Protein AF-A0A0G1TAK1-F1 (afdb_monomer)

Structure (mmCIF, N/CA/C/O backbone):
data_AF-A0A0G1TAK1-F1
#
_entry.id   AF-A0A0G1TAK1-F1
#
loop_
_atom_site.group_PDB
_atom_site.id
_atom_site.type_symbol
_atom_site.label_atom_id
_atom_site.label_alt_id
_atom_site.label_comp_id
_atom_site.label_asym_id
_atom_site.label_entity_id
_atom_site.label_seq_id
_atom_site.pdbx_PDB_ins_code
_atom_site.Cartn_x
_atom_site.Cartn_y
_atom_site.Cartn_z
_atom_site.occupancy
_atom_site.B_iso_or_equiv
_atom_site.auth_seq_id
_atom_site.auth_comp_id
_atom_site.auth_asym_id
_atom_site.auth_atom_id
_atom_site.pdbx_PDB_model_num
ATOM 1 N N . LEU A 1 1 ? 1.753 -11.389 -12.604 1.00 41.81 1 LEU A N 1
ATOM 2 C CA . LEU A 1 1 ? 2.129 -11.009 -11.226 1.00 41.81 1 LEU A CA 1
ATOM 3 C C . LEU A 1 1 ? 2.737 -9.620 -11.301 1.00 41.81 1 LEU A C 1
ATOM 5 O O . LEU A 1 1 ? 3.813 -9.489 -11.874 1.00 41.81 1 LEU A O 1
ATOM 9 N N . ALA A 1 2 ? 2.017 -8.603 -10.833 1.00 37.97 2 ALA A N 1
ATOM 10 C CA . ALA A 1 2 ? 2.561 -7.250 -10.695 1.00 37.97 2 ALA A CA 1
ATOM 11 C C . ALA A 1 2 ? 2.869 -6.984 -9.214 1.00 37.97 2 ALA A C 1
ATOM 13 O O . ALA A 1 2 ? 2.194 -7.552 -8.360 1.00 37.97 2 ALA A O 1
ATOM 14 N N . GLN A 1 3 ? 3.892 -6.192 -8.908 1.00 53.53 3 GLN A N 1
ATOM 15 C CA . GLN A 1 3 ? 4.377 -5.912 -7.546 1.00 53.53 3 GLN A CA 1
ATOM 16 C C . GLN A 1 3 ? 4.171 -4.433 -7.204 1.00 53.53 3 GLN A C 1
ATOM 18 O O . GLN A 1 3 ? 4.231 -3.624 -8.124 1.00 53.53 3 GLN A O 1
ATOM 23 N N . VAL A 1 4 ? 3.930 -4.084 -5.930 1.00 45.50 4 VAL A N 1
ATOM 24 C CA . VAL A 1 4 ? 3.665 -2.696 -5.482 1.00 45.50 4 VAL A CA 1
ATOM 25 C C . VAL A 1 4 ? 4.931 -2.007 -4.945 1.00 45.50 4 VAL A C 1
ATOM 27 O O . VAL A 1 4 ? 5.481 -2.468 -3.945 1.00 45.50 4 VAL A O 1
ATOM 30 N N . VAL A 1 5 ? 5.363 -0.899 -5.562 1.00 54.09 5 VAL A N 1
ATOM 31 C CA . VAL A 1 5 ? 6.556 -0.086 -5.201 1.00 54.09 5 VAL A CA 1
ATOM 32 C C . VAL A 1 5 ? 6.180 1.407 -5.078 1.00 54.09 5 VAL A C 1
ATOM 34 O O . VAL A 1 5 ? 5.306 1.849 -5.787 1.00 54.09 5 VAL A O 1
ATOM 37 N N . VAL A 1 6 ? 6.756 2.230 -4.199 1.00 46.81 6 VAL A N 1
ATOM 38 C CA . VAL A 1 6 ? 6.252 3.597 -3.870 1.00 46.81 6 VAL A CA 1
ATOM 39 C C . VAL A 1 6 ? 7.178 4.708 -4.409 1.00 46.81 6 VAL A C 1
ATOM 41 O O . VAL A 1 6 ? 8.149 5.002 -3.722 1.00 46.81 6 VAL A O 1
ATOM 44 N N . VAL A 1 7 ? 6.962 5.314 -5.602 1.00 49.72 7 VAL A N 1
ATOM 45 C CA . VAL A 1 7 ? 7.918 6.322 -6.166 1.00 49.72 7 VAL A CA 1
ATOM 46 C C . VAL A 1 7 ? 7.440 7.235 -7.333 1.00 49.72 7 VAL A C 1
ATOM 48 O O . VAL A 1 7 ? 6.567 6.845 -8.102 1.00 49.72 7 VAL A O 1
ATOM 51 N N . ASP A 1 8 ? 8.064 8.422 -7.479 1.00 40.25 8 ASP A N 1
ATOM 52 C CA . ASP A 1 8 ? 7.973 9.422 -8.588 1.00 40.25 8 ASP A CA 1
ATOM 53 C C . ASP A 1 8 ? 8.799 8.978 -9.843 1.00 40.25 8 ASP A C 1
ATOM 55 O O . ASP A 1 8 ? 9.572 8.027 -9.718 1.00 40.25 8 ASP A O 1
ATOM 59 N N . PRO A 1 9 ? 8.632 9.547 -11.066 1.00 50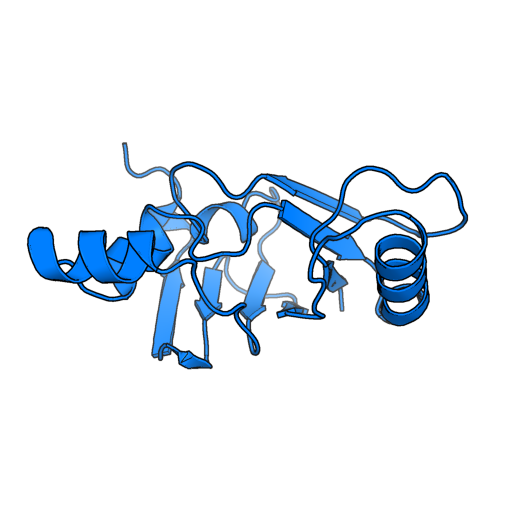.84 9 PRO A N 1
ATOM 60 C CA . PRO A 1 9 ? 8.857 8.825 -12.323 1.00 50.84 9 PRO A CA 1
ATOM 61 C C . PRO A 1 9 ? 10.323 8.520 -12.655 1.00 50.84 9 PRO A C 1
ATOM 63 O O . PRO A 1 9 ? 11.206 9.370 -12.582 1.00 50.84 9 PRO A O 1
ATOM 66 N N . PHE A 1 10 ? 10.523 7.286 -13.113 1.00 53.66 10 PHE A N 1
ATOM 67 C CA . PHE A 1 10 ? 11.777 6.710 -13.582 1.00 53.66 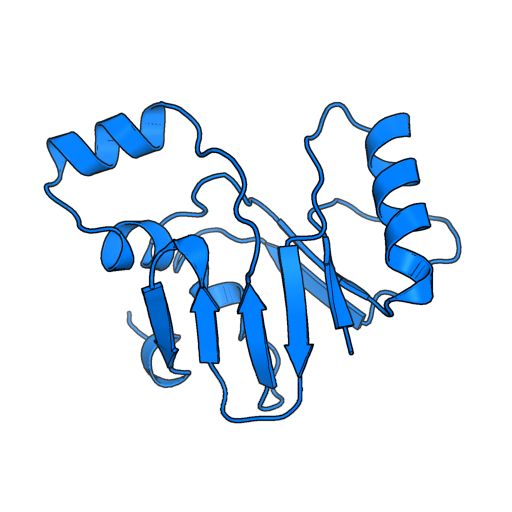10 PHE A CA 1
ATOM 68 C C . PHE A 1 10 ? 12.030 7.037 -15.066 1.00 53.66 10 PHE A C 1
ATOM 70 O O . PHE A 1 10 ? 11.143 6.830 -15.892 1.00 53.66 10 PHE A O 1
ATOM 77 N N . GLU A 1 11 ? 13.242 7.482 -15.422 1.00 52.12 11 GLU A N 1
ATOM 78 C CA . GLU A 1 11 ? 13.676 7.671 -16.825 1.00 52.12 11 GLU A CA 1
ATOM 79 C C . GLU A 1 11 ? 14.391 6.444 -17.433 1.00 52.12 11 GLU A C 1
ATOM 81 O O . GLU A 1 11 ? 14.818 6.483 -18.584 1.00 52.12 11 GLU A O 1
ATOM 86 N N . GLU A 1 12 ? 14.480 5.311 -16.729 1.00 58.91 12 GLU A N 1
ATOM 87 C CA . GLU A 1 12 ? 15.217 4.139 -17.218 1.00 58.91 12 GLU A CA 1
ATOM 88 C C . GLU A 1 12 ? 14.377 2.859 -17.197 1.00 58.91 12 GLU A C 1
ATOM 90 O O . GLU A 1 12 ? 13.986 2.391 -16.135 1.00 58.91 12 GLU A O 1
ATOM 95 N N . GLY A 1 13 ? 14.134 2.274 -18.378 1.00 71.81 13 GLY A N 1
ATOM 96 C CA . GLY A 1 13 ? 14.000 0.825 -18.624 1.00 71.81 13 GLY A CA 1
ATOM 97 C C . GLY A 1 13 ? 12.927 -0.003 -17.895 1.00 71.81 13 GLY A C 1
ATOM 98 O O . GLY A 1 13 ? 12.797 -1.184 -18.213 1.00 71.81 13 GLY A O 1
ATOM 99 N N . ILE A 1 14 ? 12.171 0.562 -16.955 1.00 82.88 14 ILE A N 1
ATOM 100 C CA . ILE A 1 14 ? 11.207 -0.157 -16.115 1.00 82.88 14 ILE A CA 1
ATOM 101 C C . ILE A 1 14 ? 9.830 -0.163 -16.781 1.00 82.88 14 ILE A C 1
ATOM 103 O O . ILE A 1 14 ? 9.283 0.882 -17.137 1.00 82.88 14 ILE A O 1
ATOM 107 N N . ASP A 1 15 ? 9.240 -1.352 -16.907 1.00 87.44 15 ASP A N 1
ATOM 108 C CA . ASP A 1 15 ? 7.889 -1.530 -17.437 1.00 87.44 15 ASP A CA 1
ATOM 109 C C . ASP A 1 15 ? 6.840 -1.240 -16.351 1.00 87.44 15 ASP A C 1
ATOM 111 O O . ASP A 1 15 ? 6.437 -2.110 -15.579 1.00 87.44 15 ASP A O 1
ATOM 115 N N . ILE A 1 16 ? 6.408 0.016 -16.255 1.00 88.00 16 ILE A N 1
ATOM 116 C CA . ILE A 1 16 ? 5.383 0.436 -15.295 1.00 88.00 16 ILE A CA 1
ATOM 117 C C . ILE A 1 16 ? 3.988 0.176 -15.870 1.00 88.00 16 ILE A C 1
ATOM 119 O O . ILE A 1 16 ? 3.585 0.768 -16.868 1.00 88.00 16 ILE A O 1
ATOM 123 N N . HIS A 1 17 ? 3.201 -0.662 -15.194 1.00 90.31 17 HIS A N 1
ATOM 124 C CA . HIS A 1 17 ? 1.832 -1.000 -15.606 1.00 90.31 17 HIS A CA 1
ATOM 125 C C . HIS A 1 17 ? 0.785 -0.054 -15.025 1.00 90.31 17 HIS A C 1
ATOM 127 O O . HIS A 1 17 ? -0.242 0.194 -15.656 1.00 90.31 17 HIS A O 1
ATOM 133 N N . TYR A 1 18 ? 1.003 0.446 -13.808 1.00 89.50 18 TYR A N 1
ATOM 134 C CA . TYR A 1 18 ? 0.091 1.381 -13.150 1.00 89.50 18 TYR A CA 1
ATOM 135 C C . TYR A 1 18 ? 0.804 2.142 -12.029 1.00 89.50 18 TYR A C 1
ATOM 137 O O . TYR A 1 18 ? 1.778 1.650 -11.466 1.00 89.50 18 TYR A O 1
ATOM 145 N N . MET A 1 19 ? 0.304 3.327 -11.681 1.00 89.75 19 MET A N 1
ATOM 146 C CA . MET A 1 19 ? 0.786 4.130 -10.557 1.00 89.75 19 MET A CA 1
ATOM 147 C C . MET A 1 19 ? -0.396 4.805 -9.862 1.00 89.75 19 MET A C 1
ATOM 149 O O . MET A 1 19 ? -1.366 5.199 -10.514 1.00 89.75 19 MET A O 1
ATOM 153 N N . VAL A 1 20 ? -0.328 4.966 -8.543 1.00 90.31 20 VAL A N 1
ATOM 154 C CA . VAL A 1 20 ? -1.383 5.611 -7.763 1.00 90.31 20 VAL A CA 1
ATOM 155 C C . VAL A 1 20 ? -0.829 6.332 -6.539 1.00 90.31 20 VAL A C 1
ATOM 157 O O . VAL A 1 20 ? -0.043 5.793 -5.769 1.00 90.31 20 VAL A O 1
ATOM 160 N N . ASN A 1 21 ? -1.309 7.556 -6.326 1.00 89.88 21 ASN A N 1
ATOM 161 C CA . ASN A 1 21 ? -1.124 8.278 -5.072 1.00 89.88 21 ASN A CA 1
ATOM 162 C C . ASN A 1 21 ? -2.095 7.737 -4.017 1.00 89.88 21 ASN A C 1
ATOM 164 O O . ASN A 1 21 ? -3.316 7.767 -4.217 1.00 89.88 21 ASN A O 1
ATOM 168 N N . VAL A 1 22 ? -1.572 7.309 -2.875 1.00 90.75 22 VAL A N 1
ATOM 169 C CA . VAL A 1 22 ? -2.368 6.858 -1.732 1.00 90.75 22 VAL A CA 1
ATOM 170 C C . VAL A 1 22 ? -2.630 8.077 -0.845 1.00 90.75 22 VAL A C 1
ATOM 172 O O . VAL A 1 22 ? -1.797 8.509 -0.051 1.00 90.75 22 VAL A O 1
ATOM 175 N N . THR A 1 23 ? -3.792 8.695 -1.040 1.00 86.62 23 THR A N 1
ATOM 176 C CA . THR A 1 23 ? -4.221 9.899 -0.307 1.00 86.62 23 THR A CA 1
ATOM 177 C C . THR A 1 23 ? -5.525 9.618 0.446 1.00 86.62 23 THR A C 1
ATOM 179 O O . THR A 1 23 ? -5.571 8.655 1.205 1.00 86.62 23 THR A O 1
ATOM 182 N N . GLY A 1 24 ? -6.598 10.397 0.240 1.00 82.69 24 GLY A N 1
ATOM 183 C CA . GLY A 1 24 ? -7.923 10.063 0.793 1.00 82.69 24 GLY A CA 1
ATOM 184 C C . GLY A 1 24 ? -8.414 8.694 0.308 1.00 82.69 24 GLY A C 1
ATOM 185 O O . GLY A 1 24 ? -7.980 8.250 -0.756 1.00 82.69 24 GLY A O 1
ATOM 186 N N . HIS A 1 25 ? -9.274 8.023 1.077 1.00 89.00 25 HIS A N 1
ATOM 187 C CA . HIS A 1 25 ? -9.657 6.609 0.881 1.00 89.00 25 HIS A CA 1
ATOM 188 C C . HIS A 1 2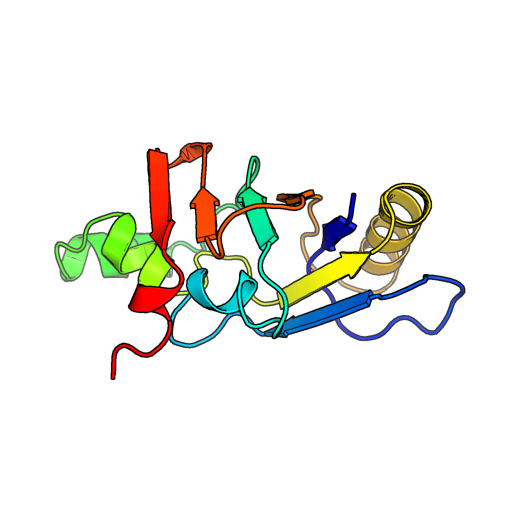5 ? -8.509 5.602 1.076 1.00 89.00 25 HIS A C 1
ATOM 190 O O . HIS A 1 25 ? -8.674 4.416 0.776 1.00 89.00 25 HIS A O 1
ATOM 196 N N . GLY A 1 26 ? -7.361 6.068 1.584 1.00 93.56 26 GLY A N 1
ATOM 197 C CA . GLY A 1 26 ? -6.236 5.249 2.016 1.00 93.56 26 GLY A CA 1
ATOM 198 C C . GLY A 1 26 ? -5.872 4.140 1.033 1.00 93.56 26 GLY A C 1
ATOM 199 O O . GLY A 1 26 ? -5.783 4.341 -0.182 1.00 93.56 26 GLY A O 1
ATOM 200 N N . TRP A 1 27 ? -5.702 2.938 1.567 1.00 95.94 27 TRP A N 1
ATOM 201 C CA . TRP A 1 27 ? -5.255 1.759 0.831 1.00 95.94 27 TRP A CA 1
ATOM 202 C C . TRP A 1 27 ? -6.300 1.205 -0.140 1.00 95.94 27 TRP A C 1
ATOM 204 O O . TRP A 1 27 ? -5.941 0.458 -1.050 1.00 95.94 27 TRP A O 1
ATOM 214 N N . ARG A 1 28 ? -7.571 1.624 -0.048 1.00 95.19 28 ARG A N 1
ATOM 215 C CA . ARG A 1 28 ? -8.599 1.255 -1.040 1.00 95.19 28 ARG A CA 1
ATOM 216 C C . ARG A 1 28 ? -8.232 1.764 -2.433 1.00 95.19 28 ARG A C 1
ATOM 218 O O . ARG A 1 28 ? -8.595 1.147 -3.427 1.00 95.19 28 ARG A O 1
ATOM 225 N N . LYS A 1 29 ? -7.435 2.832 -2.537 1.00 93.12 29 LYS A N 1
ATOM 226 C CA . LYS A 1 29 ? -6.958 3.350 -3.8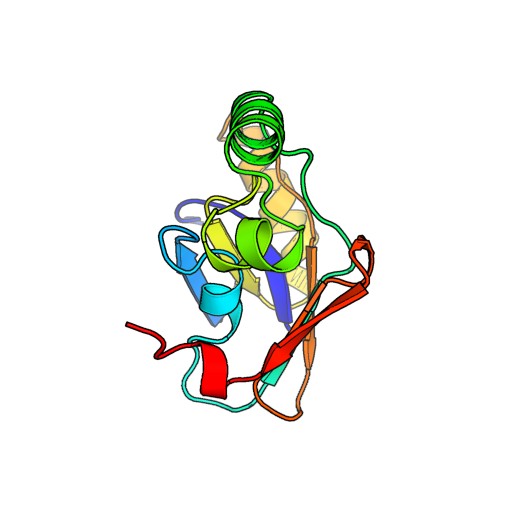28 1.00 93.12 29 LYS A CA 1
ATOM 227 C C . LYS A 1 29 ? -6.097 2.378 -4.629 1.00 93.12 29 LYS A C 1
ATOM 229 O O . LYS A 1 29 ? -5.994 2.558 -5.840 1.00 93.12 29 LYS A O 1
ATOM 234 N N . LEU A 1 30 ? -5.523 1.348 -4.006 1.00 94.00 30 LEU A N 1
ATOM 235 C CA . LEU A 1 30 ? -4.741 0.344 -4.729 1.00 94.00 30 LEU A CA 1
ATOM 236 C C . LEU A 1 30 ? -5.594 -0.404 -5.766 1.00 94.00 30 LEU A C 1
ATOM 238 O O . LEU A 1 30 ? -5.110 -0.680 -6.859 1.00 94.00 30 LEU A O 1
ATOM 242 N N . MET A 1 31 ? -6.882 -0.631 -5.482 1.00 93.69 31 MET A N 1
ATOM 243 C CA . MET A 1 31 ? -7.818 -1.327 -6.378 1.00 93.69 31 MET A CA 1
ATOM 244 C C . MET A 1 31 ? -8.575 -0.412 -7.350 1.00 93.69 31 MET A C 1
ATOM 246 O O . MET A 1 31 ? -9.704 -0.703 -7.740 1.00 93.69 31 MET A O 1
ATOM 250 N N . ARG A 1 32 ? -7.964 0.710 -7.747 1.00 90.12 32 ARG A N 1
ATOM 251 C CA . ARG A 1 32 ? -8.578 1.693 -8.655 1.00 90.12 32 ARG A CA 1
ATOM 252 C C . ARG A 1 32 ? -8.506 1.306 -10.137 1.00 90.12 32 ARG A C 1
ATOM 254 O O . ARG A 1 32 ? -9.191 1.920 -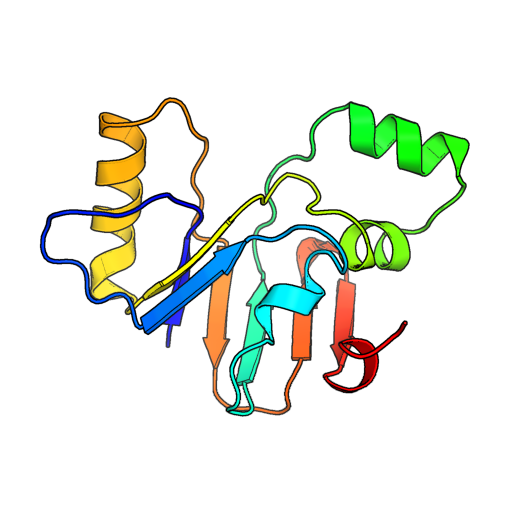10.955 1.00 90.12 32 ARG A O 1
ATOM 261 N N . ALA A 1 33 ? -7.694 0.315 -10.504 1.00 86.75 33 ALA A N 1
ATOM 262 C CA . ALA A 1 33 ? -7.664 -0.171 -11.880 1.00 86.75 33 ALA A CA 1
ATOM 263 C C . ALA A 1 33 ? -9.050 -0.696 -12.301 1.00 86.75 33 ALA A C 1
ATOM 265 O O . ALA A 1 33 ? -9.779 -1.279 -11.504 1.00 86.75 33 ALA A O 1
ATOM 266 N N . ALA A 1 34 ? -9.419 -0.500 -13.571 1.00 83.75 34 ALA A N 1
ATOM 267 C CA . ALA A 1 34 ? -10.746 -0.878 -14.069 1.00 83.75 34 ALA A CA 1
ATOM 268 C C . ALA A 1 34 ? -10.977 -2.399 -14.119 1.00 83.75 34 ALA A C 1
ATOM 270 O O . ALA A 1 34 ? -12.124 -2.839 -14.153 1.00 83.75 34 ALA A O 1
ATOM 271 N N . ARG A 1 35 ? -9.897 -3.187 -14.148 1.00 89.44 35 ARG A N 1
ATOM 272 C CA . ARG A 1 35 ? -9.930 -4.652 -14.154 1.00 89.44 35 ARG A CA 1
ATOM 273 C C . ARG A 1 35 ? -10.053 -5.191 -12.735 1.00 89.44 35 ARG A C 1
ATOM 275 O O . ARG A 1 35 ? -9.510 -4.609 -11.799 1.00 89.44 35 ARG A O 1
ATOM 282 N N . ASP A 1 36 ? -10.701 -6.340 -12.605 1.00 93.62 36 ASP A N 1
ATOM 283 C CA . ASP A 1 36 ? -10.823 -7.006 -11.315 1.00 93.62 36 ASP A CA 1
ATOM 284 C C . ASP A 1 36 ? -9.537 -7.752 -10.972 1.00 93.62 36 ASP A C 1
ATOM 286 O O . ASP A 1 36 ? -9.097 -8.667 -11.674 1.00 93.62 36 ASP A O 1
ATOM 290 N N . PHE A 1 37 ? -8.924 -7.301 -9.883 1.00 96.31 37 PHE A N 1
ATOM 291 C CA . PHE A 1 37 ? -7.711 -7.861 -9.327 1.00 96.31 37 PHE A CA 1
ATOM 292 C C . PHE A 1 37 ? -7.787 -7.896 -7.806 1.00 96.31 37 PHE A C 1
ATOM 294 O O . PHE A 1 37 ? -8.343 -6.995 -7.169 1.00 96.31 37 PHE A O 1
ATOM 301 N N . ALA A 1 38 ? -7.140 -8.905 -7.231 1.00 97.00 38 ALA A N 1
ATOM 302 C CA . ALA A 1 38 ? -6.843 -8.945 -5.813 1.00 97.00 38 ALA A CA 1
ATOM 303 C C . ALA A 1 38 ? -5.434 -8.386 -5.571 1.00 97.00 38 ALA A C 1
ATOM 305 O O . ALA A 1 38 ? -4.449 -8.869 -6.136 1.00 97.00 38 ALA A O 1
ATOM 306 N N . TYR A 1 39 ? -5.358 -7.376 -4.711 1.00 97.38 39 TYR A N 1
ATOM 307 C CA . TYR A 1 39 ? -4.137 -6.687 -4.313 1.00 97.38 39 TYR A CA 1
ATOM 308 C C . TYR A 1 39 ? -3.715 -7.216 -2.944 1.00 97.38 39 TYR A C 1
ATOM 310 O O . TYR A 1 39 ? -4.291 -6.840 -1.923 1.00 97.38 39 TYR A O 1
ATOM 318 N N . VAL A 1 40 ? -2.755 -8.137 -2.923 1.00 98.06 40 VAL A N 1
ATOM 319 C CA . VAL A 1 40 ? -2.315 -8.838 -1.713 1.00 98.06 40 VAL A CA 1
ATOM 320 C C . VAL A 1 40 ? -1.072 -8.160 -1.156 1.00 98.06 40 VAL A C 1
ATOM 322 O O . VAL A 1 40 ? 0.021 -8.292 -1.703 1.00 98.06 40 VAL A O 1
ATOM 325 N N . ILE A 1 41 ? -1.246 -7.460 -0.043 1.00 97.44 41 ILE A N 1
ATOM 326 C CA . ILE A 1 41 ? -0.204 -6.725 0.662 1.00 97.44 41 ILE A CA 1
ATOM 327 C C . ILE A 1 41 ? 0.317 -7.585 1.808 1.00 97.44 41 ILE A C 1
ATOM 329 O O . ILE A 1 41 ? -0.415 -7.901 2.750 1.00 97.44 41 ILE A O 1
ATOM 333 N N . ASN A 1 42 ? 1.596 -7.940 1.733 1.00 96.81 42 ASN A N 1
ATOM 334 C CA . ASN A 1 42 ? 2.292 -8.740 2.740 1.00 96.81 42 ASN A CA 1
ATOM 335 C C . ASN A 1 42 ? 3.230 -7.897 3.618 1.00 96.81 42 ASN A C 1
ATOM 337 O O . ASN A 1 42 ? 3.646 -8.353 4.683 1.00 96.81 42 ASN A O 1
ATOM 341 N N . ARG A 1 43 ? 3.549 -6.670 3.193 1.00 95.06 43 ARG A N 1
ATOM 342 C CA . ARG A 1 43 ? 4.396 -5.724 3.919 1.00 95.06 43 ARG A CA 1
ATOM 343 C C . ARG A 1 43 ? 3.783 -4.334 3.863 1.00 95.06 43 ARG A C 1
ATOM 345 O O . ARG A 1 43 ? 3.377 -3.864 2.806 1.00 95.06 43 ARG A O 1
ATOM 352 N N . VAL A 1 44 ? 3.748 -3.679 5.016 1.00 93.94 44 VAL A N 1
ATOM 353 C CA . VAL A 1 44 ? 3.327 -2.284 5.163 1.00 93.94 44 VAL A CA 1
ATOM 354 C C . VAL A 1 44 ? 4.506 -1.482 5.713 1.00 93.94 44 VAL A C 1
ATOM 356 O O . VAL A 1 44 ? 5.281 -2.037 6.499 1.00 93.94 44 VAL A O 1
ATOM 359 N N . PRO A 1 45 ? 4.684 -0.214 5.309 1.00 92.06 45 PRO A N 1
ATOM 360 C CA . PRO A 1 45 ? 5.683 0.644 5.930 1.00 92.06 45 PRO A CA 1
ATOM 361 C C . PRO A 1 45 ? 5.316 0.914 7.390 1.00 92.06 45 PRO A C 1
ATOM 363 O O . PRO A 1 45 ? 4.154 0.789 7.787 1.00 92.06 45 PRO A O 1
ATOM 366 N N . THR A 1 46 ? 6.304 1.326 8.179 1.00 90.75 46 THR A N 1
ATOM 367 C CA . THR A 1 46 ? 6.051 1.881 9.510 1.00 90.75 46 THR A CA 1
ATOM 368 C C . THR A 1 46 ? 5.359 3.238 9.347 1.00 90.75 46 THR A C 1
ATOM 370 O O . THR A 1 46 ? 5.950 4.138 8.744 1.00 90.75 46 THR A O 1
ATOM 373 N N . PRO A 1 47 ? 4.129 3.424 9.857 1.00 92.06 47 PRO A N 1
ATOM 374 C CA . PRO A 1 47 ? 3.458 4.716 9.787 1.00 92.06 47 PRO A CA 1
ATOM 375 C C . PRO A 1 47 ? 4.216 5.772 10.601 1.00 92.06 47 PRO A C 1
ATOM 377 O O . PRO A 1 47 ? 4.795 5.473 11.644 1.00 92.06 47 PRO A O 1
ATOM 380 N N . GLN A 1 48 ? 4.179 7.030 10.161 1.00 92.31 48 GLN A N 1
ATOM 381 C CA . GLN A 1 48 ? 4.717 8.150 10.933 1.00 92.31 48 GLN A CA 1
ATOM 382 C C . GLN A 1 48 ? 3.976 8.282 12.282 1.00 92.31 48 GLN A C 1
ATOM 384 O O . GLN A 1 48 ? 2.766 8.038 12.323 1.00 92.31 48 GLN A O 1
ATOM 389 N N . PRO A 1 49 ? 4.633 8.760 13.363 1.00 96.06 49 PRO A N 1
ATOM 390 C CA . PRO A 1 49 ? 4.033 8.846 14.705 1.00 96.06 49 PRO A CA 1
ATOM 391 C C . PRO A 1 49 ? 2.702 9.608 14.784 1.00 96.06 49 PRO A C 1
ATOM 393 O O . PRO A 1 49 ? 1.882 9.360 15.664 1.00 96.06 49 PRO A O 1
ATOM 396 N N . ILE A 1 50 ? 2.452 10.524 13.844 1.00 96.12 50 ILE A N 1
ATOM 397 C CA . ILE A 1 50 ? 1.180 11.248 13.761 1.00 96.12 50 ILE A CA 1
ATOM 398 C C . ILE A 1 50 ? -0.022 10.315 13.552 1.00 96.12 50 ILE A C 1
ATOM 400 O O . ILE A 1 50 ? -1.100 10.602 14.061 1.00 96.12 50 ILE A O 1
ATOM 404 N N . PHE A 1 51 ? 0.140 9.192 12.847 1.00 95.88 51 PHE A N 1
ATOM 405 C CA . PHE A 1 51 ? -0.956 8.249 12.626 1.00 95.88 51 PHE A CA 1
ATOM 406 C C . PHE A 1 51 ? -1.322 7.485 13.893 1.00 95.88 51 PHE A C 1
ATOM 408 O O . PHE A 1 51 ? -2.506 7.293 14.151 1.00 95.88 51 PHE A O 1
ATOM 415 N N . GLU A 1 52 ? -0.333 7.123 14.711 1.00 95.19 52 GLU A N 1
ATOM 416 C CA . GLU A 1 52 ? -0.581 6.540 16.031 1.00 95.19 52 GLU A CA 1
ATOM 417 C C . GLU A 1 52 ? -1.327 7.536 16.928 1.00 95.19 52 GLU A C 1
ATOM 419 O O . GLU A 1 52 ? -2.337 7.187 17.537 1.00 95.19 52 GLU A O 1
ATOM 424 N N . PHE A 1 53 ? -0.895 8.801 16.941 1.00 97.69 53 PHE A N 1
ATOM 425 C CA . PHE A 1 53 ? -1.596 9.858 17.669 1.00 97.69 53 PHE A CA 1
ATOM 426 C C . PHE A 1 53 ? -3.051 10.005 17.200 1.00 97.69 53 PHE A C 1
ATOM 428 O O . PHE A 1 53 ? -3.964 10.005 18.023 1.00 97.69 53 PHE A O 1
ATOM 435 N N . ILE A 1 54 ? -3.291 10.084 15.887 1.00 97.56 54 ILE A N 1
ATOM 436 C CA . ILE A 1 54 ? -4.646 10.183 15.324 1.00 97.56 54 ILE A CA 1
ATOM 437 C C . ILE A 1 54 ? -5.493 8.981 15.743 1.00 97.56 54 ILE A C 1
ATOM 439 O O . ILE A 1 54 ? -6.626 9.173 16.183 1.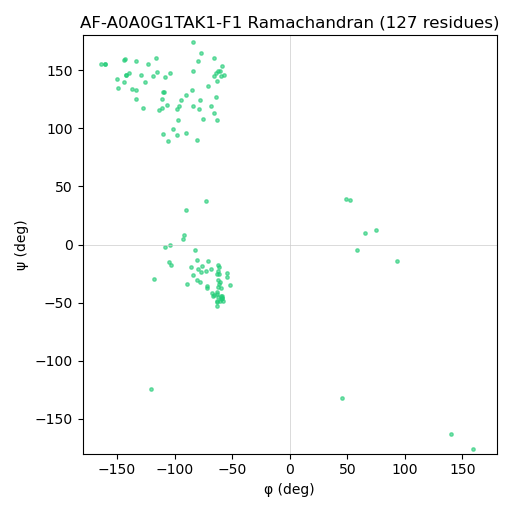00 97.56 54 ILE A O 1
ATOM 443 N N . GLN A 1 55 ? -4.959 7.763 15.640 1.00 97.62 55 GLN A N 1
ATOM 444 C CA . GLN A 1 55 ? -5.673 6.541 16.005 1.00 97.62 55 GLN A CA 1
ATOM 445 C C . GLN A 1 55 ? -6.092 6.563 17.480 1.00 97.62 55 GLN A C 1
ATOM 447 O O . GLN A 1 55 ? -7.258 6.344 17.798 1.00 97.62 55 GLN A O 1
ATOM 452 N N . GLN A 1 56 ? -5.171 6.933 18.374 1.00 97.69 56 GLN A N 1
ATOM 453 C CA . GLN A 1 56 ? -5.441 7.037 19.809 1.00 97.69 56 GLN A CA 1
ATOM 454 C C . GLN A 1 56 ? -6.486 8.112 20.141 1.00 97.69 56 GLN A C 1
ATOM 456 O O . GLN A 1 56 ? -7.336 7.885 20.997 1.00 97.69 56 GLN A O 1
ATOM 461 N N . GLN A 1 57 ? -6.435 9.278 19.487 1.00 98.25 57 GLN A N 1
ATOM 462 C CA . GLN A 1 57 ? -7.363 10.381 19.774 1.00 98.25 57 GLN A CA 1
ATOM 463 C C . GLN A 1 57 ? -8.755 10.180 19.164 1.00 98.25 57 GLN A C 1
ATOM 465 O O . GLN A 1 57 ? -9.742 10.643 19.729 1.00 98.25 57 GLN A O 1
ATOM 470 N N . SER A 1 58 ? -8.839 9.523 18.006 1.00 97.38 58 SER A N 1
ATOM 471 C CA . SER A 1 58 ? -10.115 9.249 17.330 1.00 97.38 58 SER A CA 1
ATOM 472 C C . SER A 1 58 ? -10.817 8.000 17.861 1.00 97.38 58 SER A C 1
ATOM 474 O O . SER A 1 58 ? -12.038 7.915 17.773 1.00 97.38 58 SER A O 1
ATOM 476 N N . GLY A 1 59 ? -10.063 7.047 18.418 1.00 97.12 59 GLY A N 1
ATOM 477 C CA . GLY A 1 59 ? -10.577 5.719 18.748 1.00 97.12 59 GLY A CA 1
ATOM 478 C C . GLY A 1 59 ? -10.767 4.825 17.521 1.00 97.12 59 GLY A C 1
ATOM 479 O O . GLY A 1 59 ? -11.402 3.780 17.643 1.00 97.12 59 GLY A O 1
ATOM 480 N N . ASN A 1 60 ? -10.228 5.228 16.365 1.00 97.44 60 ASN A N 1
ATOM 481 C CA . ASN A 1 60 ? -10.371 4.485 15.124 1.00 97.44 60 ASN A CA 1
ATOM 482 C C . ASN A 1 60 ? -9.663 3.127 15.185 1.00 97.44 60 ASN A C 1
ATOM 484 O O . ASN A 1 60 ? -8.560 2.996 15.730 1.00 97.44 60 ASN A O 1
ATOM 488 N N . ASP A 1 61 ? -10.249 2.127 14.539 1.00 97.25 61 ASP A N 1
ATOM 489 C CA . ASP A 1 61 ? -9.596 0.836 14.345 1.00 97.25 61 ASP A CA 1
ATOM 490 C C . ASP A 1 61 ? -8.657 0.822 13.120 1.00 97.25 61 ASP A C 1
ATOM 492 O O . ASP A 1 61 ? -8.560 1.781 12.349 1.00 97.25 61 ASP A O 1
ATOM 496 N N . ASP A 1 62 ? -7.926 -0.279 12.924 1.00 97.12 62 ASP A N 1
ATOM 497 C CA . ASP A 1 62 ? -7.015 -0.415 11.780 1.00 97.12 62 ASP A CA 1
ATOM 498 C C . ASP A 1 62 ? -7.760 -0.353 10.428 1.00 97.12 62 ASP A C 1
ATOM 500 O O . ASP A 1 62 ? -7.199 0.133 9.444 1.00 97.12 62 ASP A O 1
ATOM 504 N N . SER A 1 63 ? -9.021 -0.793 10.352 1.00 96.81 63 SER A N 1
ATOM 505 C CA . SER A 1 63 ? -9.826 -0.725 9.123 1.00 96.81 63 SER A CA 1
ATOM 506 C C . SER A 1 63 ? -10.118 0.726 8.738 1.00 96.81 63 SER A C 1
ATOM 508 O O . SER A 1 63 ? -9.958 1.115 7.578 1.00 96.81 63 SER A O 1
ATOM 510 N N . GLU A 1 64 ? -10.483 1.556 9.710 1.00 96.25 64 GLU A N 1
ATOM 511 C CA . GLU A 1 64 ? -10.699 2.989 9.528 1.00 96.25 64 GLU A CA 1
ATOM 512 C C . GLU A 1 64 ? -9.390 3.713 9.210 1.00 96.25 64 GLU A C 1
ATOM 514 O O . GLU A 1 64 ? -9.346 4.545 8.299 1.00 96.25 64 GLU A O 1
ATOM 519 N N . MET A 1 65 ? -8.301 3.356 9.895 1.00 97.25 65 MET A N 1
ATOM 520 C CA . MET A 1 65 ? -6.994 3.965 9.663 1.00 97.25 65 MET A CA 1
ATOM 521 C C . MET A 1 65 ? -6.479 3.685 8.246 1.00 97.25 65 MET A C 1
ATOM 523 O O . MET A 1 65 ? -6.195 4.620 7.496 1.00 97.25 65 MET A O 1
ATOM 527 N N . TYR A 1 66 ? -6.429 2.420 7.824 1.00 96.88 66 TYR A N 1
ATOM 528 C CA . TYR A 1 66 ? -5.980 2.048 6.475 1.00 96.88 66 TYR A CA 1
ATOM 529 C C . TYR A 1 66 ? -6.997 2.404 5.385 1.00 96.88 66 TYR A C 1
ATOM 531 O O . TYR A 1 66 ? -6.626 2.560 4.220 1.00 96.88 66 TYR A O 1
ATOM 539 N N . GLY A 1 67 ? -8.273 2.547 5.741 1.00 95.44 67 GLY A N 1
ATOM 540 C CA . GLY A 1 67 ? -9.332 2.962 4.832 1.00 95.44 67 GLY A CA 1
ATOM 541 C C . GLY A 1 67 ? -9.348 4.462 4.536 1.00 95.44 67 GLY A C 1
ATOM 542 O O . GLY A 1 67 ? -9.863 4.854 3.492 1.00 95.44 67 GLY A O 1
ATOM 543 N N . ASN A 1 68 ? -8.790 5.297 5.416 1.00 93.88 68 ASN A N 1
ATOM 544 C CA . ASN A 1 68 ? -8.875 6.757 5.301 1.00 93.88 68 ASN A CA 1
ATOM 545 C C . ASN A 1 68 ? -7.511 7.431 5.125 1.00 93.88 68 ASN A C 1
ATOM 547 O O . ASN A 1 68 ? -7.423 8.467 4.463 1.00 93.88 68 ASN A O 1
ATOM 551 N N . PHE A 1 69 ? -6.451 6.834 5.671 1.00 95.12 69 PHE A N 1
ATOM 552 C CA . PHE A 1 69 ? -5.099 7.374 5.653 1.00 95.12 69 PHE A CA 1
ATOM 553 C C . PHE A 1 69 ? -4.145 6.486 4.855 1.00 95.12 69 PHE A C 1
ATOM 555 O O . PHE A 1 69 ? -4.380 5.301 4.616 1.00 95.12 69 PHE 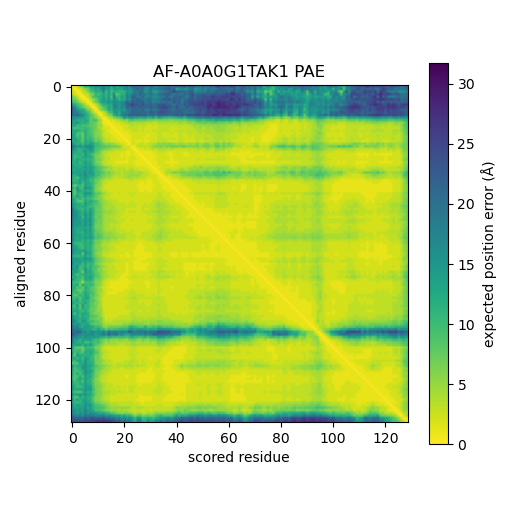A O 1
ATOM 562 N N . ASN A 1 70 ? -3.025 7.074 4.448 1.00 94.44 70 ASN A N 1
ATOM 563 C CA . ASN A 1 70 ? -1.992 6.371 3.696 1.00 94.44 70 ASN A CA 1
ATOM 564 C C . ASN A 1 70 ? -1.139 5.436 4.570 1.00 94.44 70 ASN A C 1
ATOM 566 O O . ASN A 1 70 ? -0.498 4.523 4.053 1.00 94.44 70 ASN A O 1
ATOM 570 N N . MET A 1 71 ? -1.157 5.633 5.893 1.00 95.31 71 MET A N 1
ATOM 571 C CA . MET A 1 71 ? -0.434 4.820 6.873 1.00 95.31 71 MET A CA 1
ATOM 572 C C . MET A 1 71 ? 1.046 4.609 6.508 1.00 95.31 71 MET A C 1
ATOM 574 O O . MET A 1 71 ? 1.584 3.518 6.669 1.00 95.31 71 MET A O 1
ATOM 578 N N . GLY A 1 72 ? 1.694 5.652 5.979 1.00 91.12 72 GLY A N 1
ATOM 579 C CA . GLY A 1 72 ? 3.109 5.652 5.601 1.00 91.12 72 GLY A CA 1
ATOM 580 C C . GLY A 1 72 ? 3.399 5.292 4.142 1.00 91.12 72 GLY A C 1
ATOM 581 O O . GLY A 1 72 ? 4.493 5.575 3.666 1.00 91.12 72 GLY A O 1
ATOM 582 N N . ALA A 1 73 ? 2.442 4.735 3.394 1.00 91.94 73 ALA A N 1
ATOM 583 C CA . ALA A 1 73 ? 2.608 4.449 1.968 1.00 91.94 73 ALA A CA 1
ATOM 584 C C . ALA A 1 73 ? 1.974 5.568 1.140 1.00 91.94 73 ALA A C 1
ATOM 586 O O . ALA A 1 73 ? 0.779 5.515 0.909 1.00 91.94 73 ALA A O 1
ATOM 587 N N . GLY A 1 74 ? 2.726 6.589 0.715 1.00 89.31 74 GLY A N 1
ATOM 588 C CA . GLY A 1 74 ? 2.168 7.747 -0.015 1.00 89.31 74 GLY A CA 1
ATOM 589 C C . GLY A 1 74 ? 1.902 7.523 -1.512 1.00 89.31 74 GLY A C 1
ATOM 590 O O . GLY A 1 74 ? 1.087 8.220 -2.117 1.00 89.31 74 GLY A O 1
ATOM 591 N N . PHE A 1 75 ? 2.558 6.534 -2.109 1.00 89.50 75 PHE A N 1
ATOM 592 C CA . PHE A 1 75 ? 2.540 6.242 -3.542 1.00 89.50 75 PHE A CA 1
ATOM 593 C C . PHE A 1 75 ? 2.585 4.728 -3.773 1.00 89.50 75 PHE A C 1
ATOM 595 O O . PHE A 1 75 ? 2.991 3.988 -2.890 1.00 89.50 75 PHE A O 1
ATOM 602 N N . ALA A 1 76 ? 2.166 4.243 -4.933 1.00 92.31 76 ALA A N 1
ATOM 603 C CA . ALA A 1 76 ? 2.252 2.838 -5.315 1.00 92.31 76 ALA A CA 1
ATOM 604 C C . ALA A 1 76 ? 2.413 2.717 -6.838 1.00 92.31 76 ALA A C 1
ATOM 606 O O . ALA A 1 76 ? 1.798 3.462 -7.590 1.00 92.31 76 ALA A O 1
ATOM 607 N N . ILE A 1 77 ? 3.214 1.761 -7.282 1.00 90.75 77 ILE A N 1
ATOM 608 C CA . ILE A 1 77 ? 3.644 1.475 -8.649 1.00 90.75 77 ILE A CA 1
ATOM 609 C C . ILE A 1 77 ? 3.474 -0.013 -8.832 1.00 90.75 77 ILE A C 1
ATOM 611 O O . ILE A 1 77 ? 3.923 -0.784 -7.996 1.00 90.75 77 ILE A O 1
ATOM 615 N N . PHE A 1 78 ? 2.866 -0.404 -9.935 1.00 93.00 78 PHE A N 1
ATOM 616 C CA . PHE A 1 78 ? 2.618 -1.781 -10.299 1.00 93.00 78 PHE A CA 1
ATOM 617 C C . PHE A 1 78 ? 3.499 -2.120 -11.486 1.00 93.00 78 PHE A C 1
ATOM 619 O O . PHE A 1 78 ? 3.352 -1.510 -12.542 1.00 93.00 78 PHE A O 1
ATOM 626 N N . LEU A 1 79 ? 4.408 -3.072 -11.309 1.00 92.94 79 LEU A N 1
ATOM 627 C CA . LEU A 1 79 ? 5.387 -3.454 -12.329 1.00 92.94 79 LEU A CA 1
ATOM 628 C C . LEU A 1 79 ? 5.646 -4.971 -12.325 1.00 92.94 79 LEU A C 1
ATOM 630 O O . LEU A 1 79 ? 5.336 -5.642 -11.329 1.00 92.94 79 LEU A O 1
ATOM 634 N N . PRO A 1 80 ? 6.173 -5.553 -13.418 1.00 93.12 80 PRO A N 1
ATOM 635 C CA . PRO A 1 80 ? 6.592 -6.946 -13.458 1.00 93.12 80 PRO A CA 1
ATOM 636 C C . PRO A 1 80 ? 7.626 -7.271 -12.382 1.00 93.12 80 PRO A C 1
ATOM 638 O O . PRO A 1 80 ? 8.520 -6.484 -12.098 1.00 93.12 80 PRO A O 1
ATOM 641 N N . GLN A 1 81 ? 7.578 -8.494 -11.848 1.00 91.88 81 GLN A N 1
ATOM 642 C CA . GLN A 1 81 ? 8.525 -8.948 -10.822 1.00 91.88 81 GLN A CA 1
ATOM 643 C C . GLN A 1 81 ? 10.002 -8.750 -11.204 1.00 91.88 81 GLN A C 1
ATOM 645 O O . GLN A 1 81 ? 10.813 -8.461 -10.333 1.00 91.88 81 GLN A O 1
ATOM 650 N N . LYS A 1 82 ? 10.340 -8.897 -12.491 1.00 92.81 82 LYS A N 1
ATOM 651 C CA . LYS A 1 82 ? 11.707 -8.728 -13.004 1.00 92.81 82 LYS A CA 1
ATOM 652 C C . LYS A 1 82 ? 12.275 -7.312 -12.819 1.00 92.81 82 LYS A C 1
ATOM 654 O O . LYS A 1 82 ? 13.489 -7.184 -12.786 1.00 92.81 82 LYS A O 1
ATOM 659 N N . ASP A 1 83 ? 11.421 -6.298 -12.672 1.00 91.06 83 ASP A N 1
ATOM 660 C CA . ASP A 1 83 ? 11.841 -4.893 -12.624 1.00 91.06 83 ASP A CA 1
ATOM 661 C C . ASP A 1 83 ? 11.805 -4.321 -11.189 1.00 91.06 83 ASP A C 1
ATOM 663 O O . ASP A 1 83 ? 12.133 -3.157 -10.974 1.00 91.06 83 ASP A O 1
ATOM 667 N N . VAL A 1 84 ? 11.413 -5.124 -10.186 1.00 90.62 84 VAL A N 1
ATOM 668 C CA . VAL A 1 84 ? 11.261 -4.682 -8.783 1.00 90.62 84 VAL A CA 1
ATOM 669 C C . VAL A 1 84 ? 12.575 -4.223 -8.176 1.00 90.62 84 VAL A C 1
ATOM 671 O O . VAL A 1 84 ? 12.619 -3.156 -7.567 1.00 90.62 84 VAL A O 1
ATOM 674 N N . ASP A 1 85 ? 13.622 -5.034 -8.308 1.00 89.88 85 ASP A N 1
ATOM 675 C CA . ASP A 1 85 ? 14.899 -4.758 -7.650 1.00 89.88 85 ASP A CA 1
ATOM 676 C C . ASP A 1 85 ? 15.529 -3.492 -8.240 1.00 89.88 85 ASP A C 1
ATOM 678 O O . ASP A 1 85 ? 15.902 -2.591 -7.493 1.00 89.88 85 ASP A O 1
ATOM 682 N N . THR A 1 86 ? 15.500 -3.358 -9.569 1.00 88.62 86 THR A N 1
ATOM 683 C CA . THR A 1 86 ? 15.926 -2.146 -10.279 1.00 88.62 86 THR A CA 1
ATOM 684 C C . THR A 1 86 ? 15.119 -0.922 -9.853 1.00 88.62 86 THR A C 1
ATOM 686 O O . THR A 1 86 ? 15.701 0.121 -9.570 1.00 88.62 86 THR A O 1
ATOM 689 N N . ALA A 1 87 ? 13.790 -1.033 -9.739 1.00 86.81 87 ALA A N 1
ATOM 690 C CA . ALA A 1 87 ? 12.964 0.077 -9.269 1.00 86.81 87 ALA A CA 1
ATOM 691 C C . ALA A 1 87 ? 13.375 0.529 -7.862 1.00 86.81 87 ALA A C 1
ATOM 693 O O . ALA A 1 87 ? 13.542 1.723 -7.636 1.00 86.81 87 ALA A O 1
ATOM 694 N N . ILE A 1 88 ? 13.581 -0.411 -6.932 1.00 86.81 88 ILE A N 1
ATOM 695 C CA . ILE A 1 88 ? 14.000 -0.118 -5.552 1.00 86.81 88 ILE A CA 1
ATOM 696 C C . ILE A 1 88 ? 15.388 0.532 -5.513 1.00 86.81 88 ILE A C 1
ATOM 698 O O . ILE A 1 88 ? 15.591 1.472 -4.742 1.00 86.81 88 ILE A O 1
ATOM 702 N N . GLU A 1 89 ? 16.335 0.036 -6.309 1.00 85.50 89 GLU A N 1
ATOM 703 C CA . GLU A 1 89 ? 17.686 0.597 -6.414 1.00 85.50 89 GLU A CA 1
ATOM 704 C C . GLU A 1 89 ? 17.648 2.045 -6.900 1.00 85.50 89 GLU A C 1
ATOM 706 O O . GLU A 1 89 ? 18.195 2.922 -6.233 1.00 85.50 89 GLU A O 1
ATOM 711 N N . ILE A 1 90 ? 16.904 2.328 -7.974 1.00 82.62 90 ILE A N 1
ATOM 712 C CA . ILE A 1 90 ? 16.811 3.689 -8.504 1.00 82.62 90 ILE A CA 1
ATOM 713 C C . ILE A 1 90 ? 16.192 4.650 -7.476 1.00 82.62 90 ILE A C 1
ATOM 715 O O . ILE A 1 90 ? 16.657 5.788 -7.373 1.00 82.62 90 ILE A O 1
ATOM 719 N N . VAL A 1 91 ? 15.203 4.224 -6.671 1.00 79.12 91 VAL A N 1
ATOM 720 C CA . VAL A 1 91 ? 14.692 5.097 -5.594 1.00 79.12 91 VAL A CA 1
ATOM 721 C C . VAL A 1 91 ? 15.762 5.396 -4.569 1.00 79.12 91 VAL A C 1
ATOM 723 O O . VAL A 1 91 ? 15.931 6.549 -4.185 1.00 79.12 91 VAL A O 1
ATOM 726 N N . ARG A 1 92 ? 16.456 4.350 -4.110 1.00 79.94 92 ARG A N 1
ATOM 727 C CA . ARG A 1 92 ? 17.453 4.457 -3.048 1.00 79.94 92 ARG A CA 1
ATOM 728 C C . ARG A 1 92 ? 18.575 5.413 -3.445 1.00 79.94 92 ARG A C 1
ATOM 730 O O . ARG A 1 92 ? 19.055 6.156 -2.594 1.00 79.94 92 ARG A O 1
ATOM 737 N N . ASP A 1 93 ? 18.957 5.399 -4.718 1.00 76.50 93 ASP A N 1
ATOM 738 C CA . ASP A 1 93 ? 20.062 6.200 -5.235 1.00 76.50 93 ASP A CA 1
ATOM 739 C C . ASP A 1 93 ? 19.662 7.657 -5.522 1.00 76.50 93 ASP A C 1
ATOM 741 O O . ASP A 1 93 ? 20.489 8.558 -5.373 1.00 76.50 93 ASP A O 1
ATOM 745 N N . ASN A 1 94 ? 18.401 7.913 -5.895 1.00 66.12 94 ASN A N 1
ATOM 746 C CA . ASN A 1 94 ? 17.949 9.245 -6.320 1.00 66.12 94 ASN A CA 1
ATOM 747 C C . ASN A 1 94 ? 17.134 10.009 -5.268 1.00 66.12 94 ASN A C 1
ATOM 749 O O . ASN A 1 94 ? 16.992 11.231 -5.372 1.00 66.12 94 ASN A O 1
ATOM 753 N N . HIS A 1 95 ? 16.600 9.336 -4.245 1.00 61.50 95 HIS A N 1
ATOM 754 C CA . HIS A 1 95 ? 15.666 9.942 -3.300 1.00 61.50 95 HIS A CA 1
ATOM 755 C C . HIS A 1 95 ? 15.849 9.416 -1.868 1.00 61.50 95 HIS A C 1
ATOM 757 O O . HIS A 1 95 ? 15.988 8.223 -1.626 1.00 61.50 95 HIS A O 1
ATOM 763 N N . PHE A 1 96 ? 15.754 10.311 -0.878 1.00 59.22 96 PHE A N 1
ATOM 764 C CA . PHE A 1 96 ? 15.750 9.979 0.558 1.00 59.22 96 PHE A CA 1
ATOM 765 C C . PHE A 1 96 ? 14.429 9.322 1.020 1.00 59.22 96 PHE A C 1
ATOM 767 O O . PHE A 1 96 ? 13.916 9.646 2.091 1.00 59.22 96 PHE A O 1
ATOM 774 N N . MET A 1 97 ? 13.823 8.462 0.198 1.00 68.19 97 MET A N 1
ATOM 775 C CA . MET A 1 97 ? 12.528 7.842 0.477 1.00 68.19 97 MET A CA 1
ATOM 776 C C . MET A 1 97 ? 12.678 6.352 0.765 1.00 68.19 97 MET A C 1
ATOM 778 O O . MET A 1 97 ? 13.283 5.605 -0.007 1.00 68.19 97 MET A O 1
ATOM 782 N N . ASP A 1 98 ? 12.060 5.908 1.857 1.00 78.38 98 ASP A N 1
ATOM 783 C CA . ASP A 1 98 ? 11.936 4.487 2.155 1.00 78.38 98 ASP A CA 1
ATOM 784 C C . ASP A 1 98 ? 11.077 3.805 1.088 1.00 78.38 98 ASP A C 1
ATOM 786 O O . ASP A 1 98 ? 9.950 4.215 0.805 1.00 78.38 98 ASP A O 1
ATOM 790 N N . THR A 1 99 ? 11.613 2.735 0.506 1.00 84.94 99 THR A N 1
ATOM 791 C CA . THR A 1 99 ? 10.945 1.961 -0.543 1.00 84.94 99 THR A CA 1
ATOM 792 C C . THR A 1 99 ? 10.879 0.503 -0.140 1.00 84.94 99 THR A C 1
ATOM 794 O O . THR A 1 99 ? 11.837 -0.056 0.396 1.00 84.94 99 THR A O 1
ATOM 797 N N . LEU A 1 100 ? 9.747 -0.137 -0.417 1.00 89.31 100 LEU A N 1
ATOM 798 C CA . LEU A 1 100 ? 9.544 -1.546 -0.122 1.00 89.31 100 LEU A CA 1
ATOM 799 C C . LEU A 1 100 ? 8.740 -2.224 -1.227 1.00 89.31 100 LEU A C 1
ATOM 801 O O . LEU A 1 100 ? 7.832 -1.627 -1.800 1.00 89.31 100 LEU A O 1
ATOM 805 N N . ASN A 1 101 ? 9.052 -3.494 -1.480 1.00 94.19 101 ASN A N 1
ATOM 806 C CA . ASN A 1 101 ? 8.158 -4.383 -2.208 1.00 94.19 101 ASN A CA 1
ATOM 807 C C . ASN A 1 101 ? 7.016 -4.806 -1.264 1.00 94.19 101 ASN A C 1
ATOM 809 O O . ASN A 1 101 ? 7.250 -5.556 -0.309 1.00 94.19 101 ASN A O 1
ATOM 813 N N . ALA A 1 102 ? 5.810 -4.284 -1.505 1.00 94.88 102 ALA A N 1
ATOM 814 C CA . ALA A 1 102 ? 4.671 -4.395 -0.584 1.00 94.88 102 ALA A CA 1
ATOM 815 C C . ALA A 1 102 ? 3.860 -5.685 -0.747 1.00 94.88 102 ALA A C 1
ATOM 817 O O . ALA A 1 102 ? 3.089 -6.048 0.146 1.00 94.88 102 ALA A O 1
ATOM 818 N N . GLY A 1 103 ? 3.996 -6.355 -1.891 1.00 96.12 103 GLY A N 1
ATOM 819 C CA . GLY A 1 103 ? 3.194 -7.516 -2.242 1.00 96.12 103 GLY A CA 1
ATOM 820 C C . 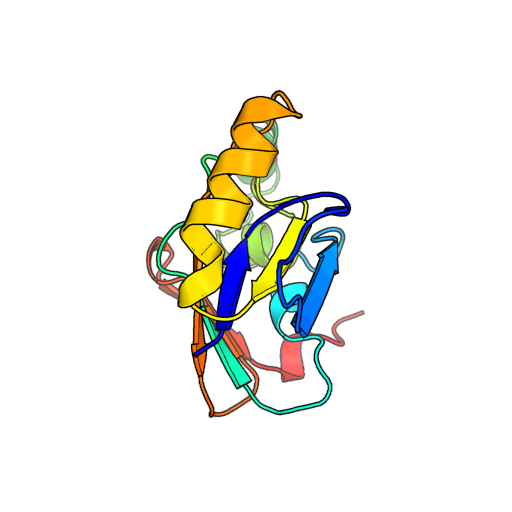GLY A 1 103 ? 2.776 -7.523 -3.706 1.00 96.12 103 GLY A C 1
ATOM 821 O O . GLY A 1 103 ? 3.340 -6.812 -4.534 1.00 96.12 103 GLY A O 1
ATOM 822 N N . VAL A 1 104 ? 1.772 -8.341 -4.019 1.00 96.75 104 VAL A N 1
ATOM 823 C CA . VAL A 1 104 ? 1.459 -8.776 -5.385 1.00 96.75 104 VAL A CA 1
ATOM 824 C C . VAL A 1 104 ? 0.037 -8.441 -5.818 1.00 96.75 104 VAL A C 1
ATOM 826 O O . VAL A 1 104 ? -0.890 -8.370 -5.015 1.00 96.75 104 VAL A O 1
ATOM 829 N N . VAL A 1 105 ? -0.144 -8.332 -7.128 1.00 96.19 105 VAL A N 1
ATOM 830 C CA . VAL A 1 105 ? -1.440 -8.288 -7.804 1.00 96.19 105 VAL A CA 1
ATOM 831 C C . VAL A 1 105 ? -1.655 -9.589 -8.564 1.00 96.19 105 VAL A C 1
ATOM 833 O O . VAL A 1 105 ? -0.791 -10.032 -9.336 1.00 96.19 105 VAL A O 1
ATOM 836 N N . GLN A 1 106 ? -2.829 -10.176 -8.361 1.00 95.31 106 GLN A N 1
ATOM 837 C CA . GLN A 1 106 ? -3.272 -11.409 -9.004 1.00 95.31 106 GLN A CA 1
ATOM 838 C C . GLN A 1 106 ? -4.704 -11.271 -9.526 1.00 95.31 106 GLN A C 1
ATOM 840 O O . GLN A 1 106 ? -5.472 -10.429 -9.059 1.00 95.31 106 GLN A O 1
ATOM 845 N N . GLU A 1 107 ? -5.071 -12.110 -10.494 1.00 95.00 107 GLU A N 1
ATOM 846 C CA . GLU A 1 107 ? -6.458 -12.209 -10.953 1.00 95.00 107 GLU A CA 1
ATOM 847 C C . GLU A 1 107 ? -7.366 -12.692 -9.818 1.00 95.00 107 GLU A C 1
ATOM 849 O O . GLU A 1 107 ? -6.984 -13.538 -9.006 1.00 95.00 107 GLU A O 1
ATOM 854 N N . GLY A 1 108 ? -8.564 -12.119 -9.738 1.00 94.75 108 GLY A N 1
ATOM 855 C CA . GLY A 1 108 ? -9.508 -12.398 -8.666 1.00 94.75 108 GLY A CA 1
ATOM 856 C C . GLY A 1 108 ? -10.538 -11.283 -8.513 1.00 94.75 108 GLY A C 1
ATOM 857 O O . GLY A 1 108 ? -10.542 -10.339 -9.304 1.00 94.75 108 GLY A O 1
ATOM 858 N N . PRO A 1 109 ? -11.415 -11.368 -7.500 1.00 95.56 109 PRO A N 1
ATOM 859 C CA . PRO A 1 109 ? -12.361 -10.296 -7.225 1.00 95.56 109 PRO A CA 1
ATOM 860 C C . PRO A 1 109 ? -11.608 -9.012 -6.870 1.00 95.56 109 PRO A C 1
ATOM 862 O O . PRO A 1 109 ? -10.521 -9.063 -6.290 1.00 95.56 109 PRO A O 1
ATOM 865 N N . ARG A 1 110 ? -12.203 -7.861 -7.195 1.00 96.62 110 ARG A N 1
ATOM 866 C CA . ARG A 1 110 ? -11.647 -6.551 -6.853 1.00 96.62 110 ARG A CA 1
ATOM 867 C C . ARG A 1 110 ? -11.587 -6.381 -5.341 1.00 96.62 110 ARG A C 1
ATOM 869 O O . ARG A 1 110 ? -12.625 -6.208 -4.702 1.00 96.62 110 ARG A O 1
ATOM 876 N N . GLN A 1 111 ? -10.385 -6.440 -4.779 1.00 97.44 111 GLN A N 1
ATOM 877 C CA . GLN A 1 111 ? -10.182 -6.293 -3.339 1.00 97.44 111 GLN A CA 1
ATOM 878 C C . GLN A 1 111 ? -8.743 -5.929 -2.980 1.00 97.44 111 GLN A C 1
ATOM 880 O O . GLN A 1 111 ? -7.806 -6.293 -3.690 1.00 97.44 111 GLN A O 1
ATOM 885 N N . VAL A 1 112 ? -8.562 -5.299 -1.824 1.00 97.62 112 VAL A N 1
ATOM 886 C CA . VAL A 1 112 ? -7.256 -5.102 -1.184 1.00 97.62 112 VAL A CA 1
ATOM 887 C C . VAL A 1 112 ? -7.200 -5.952 0.076 1.00 97.62 112 VAL A C 1
ATOM 889 O O . VAL A 1 112 ? -8.068 -5.832 0.936 1.00 97.62 112 VAL A O 1
ATOM 892 N N . ILE A 1 113 ? -6.183 -6.801 0.193 1.00 98.31 113 ILE A N 1
ATOM 893 C CA . ILE A 1 113 ? -5.952 -7.674 1.348 1.00 98.31 113 ILE A CA 1
ATOM 894 C C . ILE A 1 113 ? -4.666 -7.213 2.026 1.00 98.31 113 ILE A C 1
ATOM 896 O O . ILE A 1 113 ? -3.596 -7.316 1.433 1.00 98.31 113 ILE A O 1
ATOM 900 N N . ILE A 1 114 ? -4.751 -6.739 3.268 1.00 98.06 114 ILE A N 1
ATOM 901 C CA . ILE A 1 114 ? -3.593 -6.305 4.060 1.00 98.06 114 ILE A CA 1
ATOM 902 C C . ILE A 1 114 ? -3.318 -7.368 5.117 1.00 98.06 114 ILE A C 1
ATOM 904 O O . ILE A 1 114 ? -3.852 -7.323 6.227 1.00 98.06 114 ILE A O 1
ATOM 908 N N . GLN A 1 115 ? -2.494 -8.352 4.754 1.00 97.88 115 GLN A N 1
ATOM 909 C CA . GLN A 1 115 ? -2.271 -9.550 5.567 1.00 97.88 115 GLN A CA 1
ATOM 910 C C . GLN A 1 115 ? -1.718 -9.237 6.964 1.00 97.88 115 GLN A C 1
ATOM 912 O O . GLN A 1 115 ? -2.276 -9.762 7.924 1.00 97.88 115 GLN A O 1
ATOM 917 N N . PRO A 1 116 ? -0.715 -8.345 7.141 1.00 97.19 116 PRO A N 1
ATOM 918 C CA . PRO A 1 116 ? -0.187 -8.035 8.474 1.00 97.19 116 PRO A CA 1
ATOM 919 C C . PRO A 1 116 ? -1.216 -7.418 9.428 1.00 97.19 116 PRO A C 1
ATOM 921 O O . PRO A 1 116 ? -0.987 -7.389 10.634 1.00 97.19 116 PRO A O 1
ATOM 924 N N . LYS A 1 117 ? -2.326 -6.900 8.890 1.00 97.25 117 LYS A N 1
ATOM 925 C CA . LYS A 1 117 ? -3.407 -6.259 9.643 1.00 97.25 117 LYS A CA 1
ATOM 926 C C . LYS A 1 117 ? -4.688 -7.090 9.698 1.00 97.25 117 LYS A C 1
ATOM 928 O O . LYS A 1 117 ? -5.639 -6.676 10.346 1.00 97.25 117 LYS A O 1
ATOM 933 N N . ASN A 1 118 ? -4.722 -8.255 9.044 1.00 97.62 118 ASN A N 1
ATOM 934 C CA . ASN A 1 118 ? -5.929 -9.070 8.878 1.00 97.62 118 ASN A CA 1
ATOM 935 C C . ASN A 1 118 ? -7.122 -8.275 8.303 1.00 97.62 118 ASN A C 1
ATOM 937 O O . ASN A 1 118 ? -8.263 -8.484 8.709 1.00 97.62 118 ASN A O 1
ATOM 941 N N . LEU A 1 119 ? -6.863 -7.363 7.356 1.00 97.81 119 LEU A N 1
ATOM 942 C CA . LEU A 1 119 ? -7.890 -6.516 6.737 1.00 97.81 119 LEU A CA 1
ATOM 943 C C . LEU A 1 119 ? -8.179 -6.925 5.294 1.00 97.81 119 LEU A C 1
ATOM 945 O O . LEU A 1 119 ? -7.264 -7.267 4.539 1.00 97.81 119 LEU A O 1
ATOM 949 N N . VAL A 1 120 ? -9.446 -6.802 4.897 1.00 97.88 120 VAL A N 1
ATOM 950 C CA . VAL A 1 120 ? -9.896 -6.941 3.508 1.00 97.88 120 VAL A CA 1
ATOM 951 C C . VAL A 1 120 ? -10.847 -5.797 3.168 1.00 97.88 120 VAL A C 1
ATOM 953 O O . VAL A 1 120 ? -11.860 -5.607 3.836 1.00 97.88 120 VAL A O 1
ATOM 956 N N . PHE A 1 121 ? -10.545 -5.064 2.100 1.00 97.00 121 PHE A N 1
ATOM 957 C CA . PHE A 1 121 ? -11.450 -4.091 1.494 1.00 97.00 121 PHE A CA 1
ATOM 958 C C . PHE A 1 121 ? -11.983 -4.655 0.180 1.00 97.00 121 PHE A C 1
ATOM 960 O O . PHE A 1 121 ? -11.197 -4.935 -0.722 1.00 97.00 121 PHE A O 1
ATOM 967 N N . SER A 1 122 ? -13.302 -4.811 0.054 1.00 95.75 122 SER A N 1
ATOM 968 C CA . SER A 1 122 ? -13.941 -5.187 -1.213 1.00 95.75 122 SER A CA 1
ATOM 969 C C . SER A 1 122 ? -14.075 -3.978 -2.140 1.00 95.75 122 SER A C 1
ATOM 971 O O . SER A 1 122 ? -14.118 -2.834 -1.679 1.00 95.75 122 SER A O 1
ATOM 973 N N . GLY A 1 123 ? -14.201 -4.220 -3.447 1.00 91.62 123 GLY A N 1
ATOM 974 C CA . GLY A 1 123 ? -14.395 -3.172 -4.454 1.00 91.62 123 GLY A CA 1
ATOM 975 C C . GLY A 1 123 ? -15.583 -2.241 -4.181 1.00 91.62 123 GLY A C 1
ATOM 976 O O . GLY A 1 123 ? -15.518 -1.068 -4.531 1.00 91.62 123 GLY A O 1
ATOM 977 N N . GLU A 1 124 ? -16.615 -2.718 -3.481 1.00 89.81 124 GLU A N 1
ATOM 978 C CA . GLU A 1 124 ? -17.789 -1.926 -3.077 1.00 89.81 124 GLU A CA 1
ATOM 979 C C . GLU A 1 124 ? -17.431 -0.775 -2.123 1.00 89.81 124 GLU A C 1
ATOM 981 O O . GLU A 1 124 ? -18.116 0.243 -2.075 1.00 89.81 124 GLU A O 1
ATOM 986 N N . THR A 1 125 ? -16.325 -0.905 -1.384 1.00 88.44 125 THR A N 1
ATOM 987 C CA . THR A 1 125 ? -15.864 0.112 -0.426 1.00 88.44 125 THR A CA 1
ATOM 988 C C . THR A 1 125 ? -15.080 1.255 -1.077 1.00 88.44 125 THR A C 1
ATOM 990 O O . THR A 1 125 ? -14.708 2.209 -0.392 1.00 88.44 125 THR A O 1
ATOM 993 N N . LEU A 1 126 ? -14.810 1.185 -2.387 1.00 80.50 126 LEU A N 1
ATOM 994 C CA . LEU A 1 126 ? -14.041 2.209 -3.097 1.00 80.50 126 LEU A CA 1
ATOM 995 C C . LEU A 1 126 ? -14.822 3.520 -3.280 1.00 80.50 126 LEU A C 1
ATOM 997 O O . LEU A 1 126 ? -14.229 4.593 -3.209 1.00 80.50 126 LEU A O 1
ATOM 1001 N N . ASP A 1 127 ? -16.136 3.428 -3.493 1.00 72.44 127 ASP A N 1
ATOM 1002 C CA . ASP A 1 127 ? -17.007 4.562 -3.833 1.00 72.44 127 ASP A CA 1
ATOM 1003 C C . ASP A 1 127 ? -17.654 5.238 -2.613 1.00 72.44 127 ASP A C 1
ATOM 1005 O O . ASP A 1 127 ? -18.525 6.098 -2.770 1.00 72.44 127 ASP A O 1
ATOM 1009 N N . VAL A 1 128 ? -17.257 4.863 -1.392 1.00 55.28 128 VAL A N 1
ATOM 1010 C CA . VAL A 1 128 ? -17.857 5.415 -0.170 1.00 55.28 128 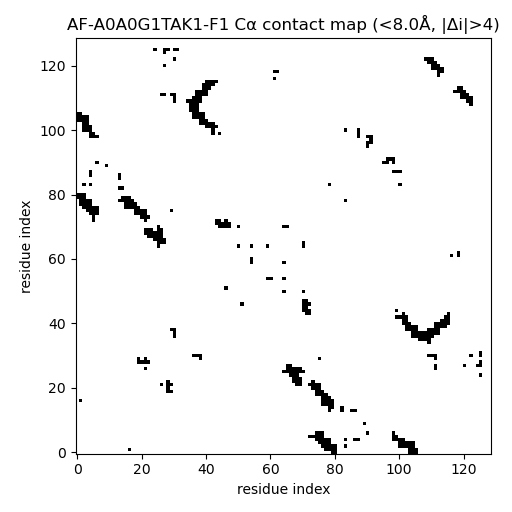VAL A CA 1
ATOM 1011 C C . VAL A 1 128 ? -17.515 6.909 -0.085 1.00 55.28 128 VAL A C 1
ATOM 1013 O O . VAL A 1 128 ? -16.344 7.291 0.003 1.00 55.28 128 VAL A O 1
ATOM 1016 N N . ARG A 1 129 ? -18.556 7.741 -0.201 1.00 50.75 129 ARG A N 1
ATOM 1017 C CA . ARG A 1 129 ? -18.526 9.207 -0.111 1.00 50.75 129 ARG A CA 1
ATOM 1018 C C . ARG A 1 129 ? -18.666 9.674 1.325 1.00 50.75 129 ARG A C 1
ATOM 1020 O O . ARG A 1 129 ? -19.484 9.061 2.045 1.00 50.75 129 ARG A O 1
#

Secondary structure (DSSP, 8-state):
-EEEE--SPP-SS----EEEE-BTBGGGGGGGSSS-EEEEE---PPPPHHHHHHHHHHT--HHHHHHHS-TT--EEEEEEGGGHHHHHHHHHHH-S------EEEEESSSEEEEGGGTEEEEGGGGG--

pLDDT: mean 86.74, std 15.03, range [37.97, 98.31]

Sequence (129 aa):
LAQVVVVDPFEEGIDIHYMVNVTGHGWRKLMRAARDFAYVINRVPTPQPIFEFIQQQSGNDDSEMYGNFNMGAGFAIFLPQKDVDTAIEIVRDNHFMDTLNAGVVQEGPRQVIIQPKNLVFSGETLDVR

Nearest PDB structures (foldseek):
  3mdo-assembly1_B  TM=9.016E-01  e=5.981E-07  Parabacteroides distasonis ATCC 8503
  3qty-assembly1_B  TM=8.728E-01  e=1.129E-05  Francisella tularensis subsp. tularensis
  3qty-assembly1_A  TM=8.420E-01  e=5.070E-05  Francisella tularensis subsp. tularensis
  3fd5-assembly1_B  TM=7.169E-01  e=2.956E-04  Homo sapiens
  3fd6-assembly1_A  TM=7.466E-01  e=4.027E-03  Homo sapiens

Radius of gyration: 14.48 Å; Cα contacts (8 Å, |Δi|>4): 252; chains: 1; bounding box: 39×24×38 Å

Solvent-accessible surface area (backbone atoms only — not comparable to full-atom values): 7356 Å² total; per-residue (Å²): 104,30,32,36,36,50,74,81,91,78,94,66,99,63,67,72,77,46,73,44,74,27,44,78,46,2,56,51,49,76,58,65,58,93,65,59,29,28,38,43,30,68,48,78,61,78,51,55,72,67,55,57,51,48,32,68,76,71,69,53,51,71,67,56,43,41,40,46,33,34,57,58,42,58,36,35,30,30,26,47,67,90,42,48,65,59,52,50,49,54,41,59,76,76,41,102,55,90,67,56,80,23,34,42,37,44,85,47,70,40,23,36,35,36,56,87,74,76,42,73,46,53,54,80,65,62,76,73,125

Mean predicted aligned error: 5.77 Å

Organism: NCBI:txid1619122

Foldseek 3Di:
DWWKKADDDDPDDFDWPDKDFQAFQAPLRVLVDPAFKEAEFPDDDQADVVLVVVCVVVVDDPQCSRRGGNRLRGMIIIGDPVCVVVVQVVCVVPHPHDMDGGDDIDHDGRWYQHPVRRDIDHNVSSPDD

InterPro domains:
  IPR036676 PurM-like, C-terminal domain superfamily [G3DSA:3.90.650.10] (4-122)
  IPR036676 PurM-like, C-terminal domain superfamily [SSF56042] (9-113)